Protein AF-A0A840C067-F1 (afdb_monomer)

Secondary structure (DSSP, 8-state):
---------PPPPPPPPPP-HHHHHHHHHTT--HHHHHHHTT-S-HHHHHHHHHHHHHTT-GGG--------PPPP--HHHHHHHHHHHHHHT--HHHHHHHHHHHHHHTT-HHHHT--S---

Solvent-accessible surface area (backbone atoms only — not comparable to full-atom values): 7787 Å² total; per-residue (Å²): 138,83,83,80,78,81,71,82,78,78,74,81,76,79,77,74,81,78,69,60,62,65,62,54,32,52,48,39,56,73,66,55,53,50,61,59,49,12,62,76,63,71,44,97,40,40,64,60,46,52,50,51,37,51,54,37,37,77,71,66,41,74,47,35,59,81,89,62,88,73,81,76,80,85,78,89,71,56,70,71,60,47,61,68,45,48,62,60,18,60,78,67,75,41,52,69,69,56,39,54,51,48,52,54,47,53,33,56,76,64,69,33,54,64,72,74,60,60,81,74,78,77,127

Sequence (123 aa):
MNAMMDTPRRQPKPRRRMIDHNTVLDLWAQGLPGHEIARLVGANRTNTVLMAVRKARLKGDPRAASRLPRKKWTVNIDENLGELLVPHAKARKLSMEALCYRLLADVVEGNLVNAVLDDGVST

Structure (mmCIF, N/CA/C/O backbone):
data_AF-A0A840C067-F1
#
_entry.id   AF-A0A840C067-F1
#
loop_
_atom_site.group_PDB
_atom_site.id
_atom_site.type_symbol
_atom_site.label_atom_id
_atom_site.label_alt_id
_atom_site.label_comp_id
_atom_site.label_asym_id
_atom_site.label_entity_id
_atom_site.label_seq_id
_atom_site.pdbx_PDB_ins_code
_atom_site.Cartn_x
_atom_site.Cartn_y
_atom_site.Cartn_z
_atom_site.occupancy
_atom_site.B_iso_or_equiv
_atom_site.auth_seq_id
_atom_site.auth_comp_id
_atom_site.auth_asym_id
_atom_site.auth_atom_id
_atom_site.pdbx_PDB_model_num
ATOM 1 N N . MET A 1 1 ? 53.597 33.427 -35.368 1.00 43.19 1 MET A N 1
ATOM 2 C CA . MET A 1 1 ? 53.629 32.056 -34.812 1.00 43.19 1 MET A CA 1
ATOM 3 C C . MET A 1 1 ? 52.305 31.821 -34.091 1.00 43.19 1 MET A C 1
ATOM 5 O O . MET A 1 1 ? 52.163 32.264 -32.963 1.00 43.19 1 MET A O 1
ATOM 9 N N . ASN A 1 2 ? 51.304 31.246 -34.770 1.00 46.06 2 ASN A N 1
ATOM 10 C CA . ASN A 1 2 ? 49.982 30.990 -34.180 1.00 46.06 2 ASN A CA 1
ATOM 11 C C . ASN A 1 2 ? 49.954 29.584 -33.577 1.00 46.06 2 ASN A C 1
ATOM 13 O O . ASN A 1 2 ? 50.090 28.597 -34.298 1.00 46.06 2 ASN A O 1
ATOM 17 N N . ALA A 1 3 ? 49.792 29.512 -32.257 1.00 56.12 3 ALA A N 1
ATOM 18 C CA . ALA A 1 3 ? 49.598 28.271 -31.526 1.00 56.12 3 ALA A CA 1
ATOM 19 C C . ALA A 1 3 ? 48.205 27.710 -31.842 1.00 56.12 3 ALA A C 1
ATOM 21 O O . ALA A 1 3 ? 47.179 28.239 -31.414 1.00 56.12 3 ALA A O 1
ATOM 22 N N . MET A 1 4 ? 48.187 26.643 -32.633 1.00 59.00 4 MET A N 1
ATOM 23 C CA . MET A 1 4 ? 47.012 25.838 -32.927 1.00 59.00 4 MET A CA 1
ATOM 24 C C . MET A 1 4 ? 46.641 25.066 -31.652 1.00 59.00 4 MET A C 1
ATOM 26 O O . MET A 1 4 ? 47.271 24.070 -31.309 1.00 59.00 4 MET A O 1
ATOM 30 N N . MET A 1 5 ? 45.669 25.596 -30.906 1.00 62.12 5 MET A N 1
ATOM 31 C CA . MET A 1 5 ? 45.055 24.955 -29.740 1.00 62.12 5 MET A CA 1
ATOM 32 C C . MET A 1 5 ? 44.336 23.676 -30.185 1.00 62.12 5 MET A C 1
ATOM 34 O O . MET A 1 5 ? 43.207 23.712 -30.679 1.00 62.12 5 MET A O 1
ATOM 38 N N . ASP A 1 6 ? 45.013 22.544 -30.022 1.00 61.53 6 ASP A N 1
ATOM 39 C CA . ASP A 1 6 ? 44.450 21.216 -30.233 1.00 61.53 6 ASP A CA 1
ATOM 40 C C . ASP A 1 6 ? 43.397 20.955 -29.144 1.00 61.53 6 ASP A C 1
ATOM 42 O O . ASP A 1 6 ? 43.687 20.885 -27.948 1.00 61.53 6 ASP A O 1
ATOM 46 N N . THR A 1 7 ? 42.127 20.924 -29.542 1.00 66.00 7 THR A N 1
ATOM 47 C CA . THR A 1 7 ? 41.008 20.786 -28.603 1.00 66.00 7 THR A CA 1
ATOM 48 C C . THR A 1 7 ? 40.868 19.309 -28.220 1.00 66.00 7 THR A C 1
ATOM 50 O O . THR A 1 7 ? 40.787 18.464 -29.116 1.00 66.00 7 THR A O 1
ATOM 53 N N . PRO A 1 8 ? 40.788 18.941 -26.926 1.00 63.59 8 PRO A N 1
ATOM 54 C CA . PRO A 1 8 ? 40.728 17.540 -26.530 1.00 63.59 8 PRO A CA 1
ATOM 55 C C . PRO A 1 8 ? 39.468 16.872 -27.092 1.00 63.59 8 PRO A C 1
ATOM 57 O O . PRO A 1 8 ? 38.334 17.264 -26.794 1.00 63.59 8 PRO A O 1
ATOM 60 N N . ARG A 1 9 ? 39.675 15.833 -27.913 1.00 64.44 9 ARG A N 1
ATOM 61 C CA . ARG A 1 9 ? 38.610 14.980 -28.454 1.00 64.44 9 ARG A CA 1
ATOM 62 C C . ARG A 1 9 ? 37.785 14.430 -27.290 1.00 64.44 9 ARG A C 1
ATOM 64 O O . ARG A 1 9 ? 38.283 13.652 -26.478 1.00 64.44 9 ARG A O 1
ATOM 71 N N . ARG A 1 10 ? 36.513 14.834 -27.205 1.00 63.16 10 ARG A N 1
ATOM 72 C CA . ARG A 1 10 ? 35.558 14.306 -26.220 1.00 63.16 10 ARG A CA 1
ATOM 73 C C . ARG A 1 10 ? 35.525 12.782 -26.332 1.00 63.16 10 ARG A C 1
ATOM 75 O O . ARG A 1 10 ? 35.142 12.255 -27.375 1.00 63.16 10 ARG A O 1
ATOM 82 N N . GLN A 1 11 ? 35.910 12.084 -25.264 1.00 66.06 11 GLN A N 1
ATOM 83 C CA . GLN A 1 11 ? 35.796 10.630 -25.217 1.00 66.06 11 GLN A CA 1
ATOM 84 C C . GLN A 1 11 ? 34.325 10.212 -25.405 1.00 66.06 11 GLN A C 1
ATOM 86 O O . GLN A 1 11 ? 33.425 10.862 -24.854 1.00 66.06 11 GLN A O 1
ATOM 91 N N . PRO A 1 12 ? 34.048 9.148 -26.178 1.00 60.25 12 PRO A N 1
ATOM 92 C CA . PRO A 1 12 ? 32.694 8.649 -26.345 1.00 60.25 12 PRO A CA 1
ATOM 93 C C . PRO A 1 12 ? 32.152 8.184 -24.990 1.00 60.25 12 PRO A C 1
ATOM 95 O O . PRO A 1 12 ? 32.762 7.366 -24.304 1.00 60.25 12 PRO A O 1
ATOM 98 N N . LYS A 1 13 ? 30.989 8.718 -24.596 1.00 61.66 13 LYS A N 1
ATOM 99 C CA . LYS A 1 13 ? 30.294 8.297 -23.372 1.00 61.66 13 LYS A CA 1
ATOM 100 C C . LYS A 1 13 ? 30.072 6.776 -23.419 1.00 61.66 13 LYS A C 1
ATOM 102 O O . LYS A 1 13 ? 29.636 6.281 -24.464 1.00 61.66 13 LYS A O 1
ATOM 107 N N . PRO A 1 14 ? 30.314 6.036 -22.321 1.00 58.47 14 PRO A N 1
ATOM 108 C CA . PRO A 1 14 ? 30.094 4.596 -22.296 1.00 58.47 14 PRO A CA 1
ATOM 109 C C . PRO A 1 14 ? 28.644 4.293 -22.683 1.00 58.47 14 PRO A C 1
ATOM 111 O O . PRO A 1 14 ? 27.703 4.888 -22.145 1.00 58.47 14 PRO A O 1
ATOM 114 N N . ARG A 1 15 ? 28.466 3.389 -23.656 1.00 61.28 15 ARG A N 1
ATOM 115 C CA . ARG A 1 15 ? 27.144 2.924 -24.086 1.00 61.28 15 ARG A CA 1
ATOM 116 C C . ARG A 1 15 ? 26.425 2.382 -22.852 1.00 61.28 15 ARG A C 1
ATOM 118 O O . ARG A 1 15 ? 26.918 1.459 -22.208 1.00 61.28 15 ARG A O 1
ATOM 125 N N . ARG A 1 16 ? 25.288 2.987 -22.492 1.00 63.47 16 ARG A N 1
ATOM 126 C CA . ARG A 1 16 ? 24.439 2.504 -21.394 1.00 63.47 16 ARG A CA 1
ATOM 127 C C . ARG A 1 16 ? 24.177 1.017 -21.6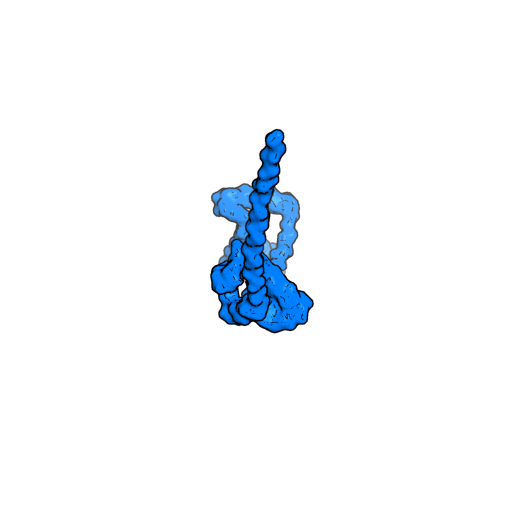35 1.00 63.47 16 ARG A C 1
ATOM 129 O O . ARG A 1 16 ? 23.645 0.681 -22.690 1.00 63.47 16 ARG A O 1
ATOM 136 N N . ARG A 1 17 ? 24.557 0.143 -20.692 1.00 68.38 17 ARG A N 1
ATOM 137 C CA . ARG A 1 17 ? 24.158 -1.270 -20.749 1.00 68.38 17 ARG A CA 1
ATOM 138 C C . ARG A 1 17 ? 22.637 -1.299 -20.822 1.00 68.38 17 ARG A C 1
ATOM 140 O O . ARG A 1 17 ? 21.960 -0.765 -19.942 1.00 68.38 17 ARG A O 1
ATOM 147 N N . MET A 1 18 ? 22.121 -1.819 -21.926 1.00 76.38 18 MET A N 1
ATOM 148 C CA . MET A 1 18 ? 20.689 -1.937 -22.129 1.00 76.38 18 MET A CA 1
ATOM 149 C C . MET A 1 18 ? 20.197 -3.052 -21.212 1.00 76.38 18 MET A C 1
ATOM 151 O O . MET A 1 18 ? 20.720 -4.161 -21.262 1.00 76.38 18 MET A O 1
ATOM 155 N N . ILE A 1 19 ? 19.254 -2.734 -20.329 1.00 83.69 19 ILE A N 1
ATOM 156 C CA . ILE A 1 19 ? 18.648 -3.727 -19.442 1.00 83.69 19 ILE A CA 1
ATOM 157 C C . ILE A 1 19 ? 17.794 -4.649 -20.303 1.00 83.69 19 ILE A C 1
ATOM 159 O O . ILE A 1 19 ? 16.935 -4.170 -21.046 1.00 83.69 19 ILE A O 1
ATOM 163 N N . ASP A 1 20 ? 18.009 -5.956 -20.181 1.00 90.75 20 ASP A N 1
ATOM 164 C CA . ASP A 1 20 ? 17.122 -6.929 -20.801 1.00 90.75 20 ASP A CA 1
ATOM 165 C C . ASP A 1 20 ? 15.804 -7.010 -20.020 1.00 90.75 20 ASP A C 1
ATOM 167 O O . ASP A 1 20 ? 15.745 -7.456 -18.872 1.00 90.75 20 ASP A O 1
ATOM 171 N N . HIS A 1 21 ? 14.729 -6.548 -20.655 1.00 91.31 21 HIS A N 1
ATOM 172 C CA . HIS A 1 21 ? 13.399 -6.570 -20.065 1.00 91.31 21 HIS A CA 1
ATOM 173 C C . HIS A 1 21 ? 12.846 -7.991 -19.913 1.00 91.31 21 HIS A C 1
ATOM 175 O O . HIS A 1 21 ? 12.060 -8.200 -18.994 1.00 91.31 21 HIS A O 1
ATOM 181 N N . ASN A 1 22 ? 13.242 -8.958 -20.750 1.00 94.38 22 ASN A N 1
ATOM 182 C CA . ASN A 1 22 ? 12.767 -10.336 -20.600 1.00 94.38 22 ASN A CA 1
ATOM 183 C C . ASN A 1 22 ? 13.322 -10.959 -19.320 1.00 94.38 22 ASN A C 1
ATOM 185 O O . ASN A 1 22 ? 12.539 -11.400 -18.484 1.00 94.38 22 ASN A O 1
ATOM 189 N N . THR A 1 23 ? 14.633 -10.841 -19.094 1.00 95.31 23 THR A N 1
ATOM 190 C CA . THR A 1 23 ? 15.264 -11.271 -17.837 1.00 95.31 23 THR A CA 1
ATOM 191 C C . THR A 1 23 ? 14.607 -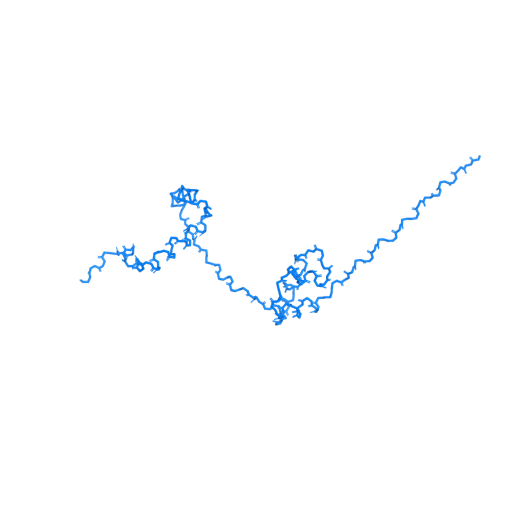10.624 -16.611 1.00 95.31 23 THR A C 1
ATOM 193 O O . THR A 1 23 ? 14.352 -11.291 -15.610 1.00 95.31 23 THR A O 1
ATOM 196 N N . VAL A 1 24 ? 14.270 -9.328 -16.678 1.00 95.75 24 VAL A N 1
ATOM 197 C CA . VAL A 1 24 ? 13.543 -8.645 -15.592 1.00 95.75 24 VAL A CA 1
ATOM 198 C C . VAL A 1 24 ? 12.189 -9.298 -15.307 1.00 95.75 24 VAL A C 1
ATOM 200 O O . VAL A 1 24 ? 11.821 -9.437 -14.140 1.00 95.75 24 VAL A O 1
ATOM 203 N N . LEU A 1 25 ? 11.438 -9.674 -16.342 1.00 96.75 25 LEU A N 1
ATOM 204 C CA . LEU A 1 25 ? 10.115 -10.280 -16.193 1.00 96.75 25 LEU A CA 1
ATOM 205 C C . LEU A 1 25 ? 10.190 -11.726 -15.713 1.00 96.75 25 LEU A C 1
ATOM 207 O O . LEU A 1 25 ? 9.356 -12.117 -14.905 1.00 96.75 25 LEU A O 1
ATOM 211 N N . ASP A 1 26 ? 11.195 -12.489 -16.133 1.00 97.12 26 ASP A N 1
ATOM 212 C CA . ASP A 1 26 ? 11.377 -13.874 -15.692 1.00 97.12 26 ASP A CA 1
ATOM 213 C C . ASP A 1 26 ? 11.771 -13.930 -14.214 1.00 97.12 26 ASP A C 1
ATOM 215 O O . ASP A 1 26 ? 11.125 -14.618 -13.421 1.00 97.12 26 ASP A O 1
ATOM 219 N N . LEU A 1 27 ? 12.744 -13.109 -13.801 1.00 95.06 27 LEU A N 1
ATOM 220 C CA . LEU A 1 27 ? 13.075 -12.933 -12.384 1.00 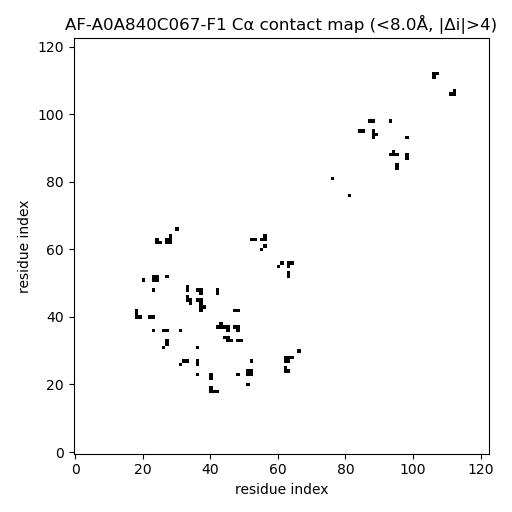95.06 27 LEU A CA 1
ATOM 221 C C . LEU A 1 27 ? 11.881 -12.367 -11.608 1.00 95.06 27 LEU A C 1
ATOM 223 O O . LEU A 1 27 ? 11.696 -12.661 -10.423 1.00 95.06 27 LEU A O 1
ATOM 227 N N . TRP A 1 28 ? 11.034 -11.568 -12.273 1.00 95.06 28 TRP A N 1
ATOM 228 C CA . TRP A 1 28 ? 9.812 -11.107 -11.648 1.00 95.06 28 TRP A CA 1
ATOM 229 C C . TRP A 1 28 ? 8.787 -12.242 -11.465 1.00 95.06 28 TRP A C 1
ATOM 231 O O . TRP A 1 28 ? 8.170 -12.342 -10.409 1.00 95.06 28 TRP A O 1
ATOM 241 N N . ALA A 1 29 ? 8.587 -13.118 -12.437 1.00 93.88 29 ALA A N 1
ATOM 242 C CA . ALA A 1 29 ? 7.678 -14.251 -12.294 1.00 93.88 29 ALA A CA 1
ATOM 243 C C . ALA A 1 29 ? 8.138 -15.214 -11.185 1.00 93.88 29 ALA A C 1
ATOM 245 O O . ALA A 1 29 ? 7.310 -15.751 -10.456 1.00 93.88 29 ALA A O 1
ATOM 246 N N . GLN A 1 30 ? 9.453 -15.339 -10.983 1.00 92.94 30 GLN A N 1
ATOM 247 C CA . GLN A 1 30 ? 10.069 -16.147 -9.920 1.00 92.94 30 GLN A CA 1
ATOM 248 C C . GLN A 1 30 ? 9.904 -15.573 -8.502 1.00 92.94 30 GLN A C 1
ATOM 250 O O . GLN A 1 30 ? 10.325 -16.193 -7.532 1.00 92.94 30 GLN A O 1
ATOM 255 N N . GLY A 1 31 ? 9.308 -14.387 -8.346 1.00 90.94 31 GLY A N 1
ATOM 256 C CA . GLY A 1 31 ? 9.029 -13.818 -7.027 1.00 90.94 31 GLY A CA 1
ATOM 257 C C . GLY A 1 31 ? 10.143 -12.948 -6.437 1.00 90.94 31 GLY A C 1
ATOM 258 O O . GLY A 1 31 ? 9.941 -12.384 -5.362 1.00 90.94 31 GLY A O 1
ATOM 259 N N . LEU A 1 32 ? 11.259 -12.723 -7.143 1.00 92.06 32 LEU A N 1
ATOM 260 C CA . LEU A 1 32 ? 12.354 -11.901 -6.611 1.00 92.06 32 LEU A CA 1
ATOM 261 C C . LEU A 1 32 ? 11.914 -10.442 -6.385 1.00 92.06 32 LEU A C 1
ATOM 263 O O . LEU A 1 32 ? 11.150 -9.885 -7.187 1.00 92.06 32 LEU A O 1
ATOM 267 N N . PRO A 1 33 ? 12.370 -9.778 -5.312 1.00 89.44 33 PRO A N 1
ATOM 268 C CA . PRO A 1 33 ? 12.047 -8.382 -5.060 1.00 89.44 33 PRO A CA 1
ATOM 269 C C . PRO A 1 33 ? 12.785 -7.456 -6.040 1.00 89.44 33 PRO A C 1
ATOM 271 O O . PRO A 1 33 ? 13.904 -7.718 -6.473 1.00 89.44 33 PRO A O 1
ATOM 274 N N . GLY A 1 34 ? 12.179 -6.313 -6.380 1.00 90.06 34 GLY A N 1
ATOM 275 C CA . GLY A 1 34 ? 12.701 -5.433 -7.435 1.00 90.06 34 GLY A CA 1
ATOM 276 C C . GLY A 1 34 ? 14.120 -4.891 -7.200 1.00 90.06 34 GLY A C 1
ATOM 277 O O . GLY A 1 34 ? 14.825 -4.619 -8.168 1.00 90.06 34 GLY A O 1
ATOM 278 N N . HIS A 1 35 ? 14.550 -4.733 -5.943 1.00 91.44 35 HIS A N 1
ATOM 279 C CA . HIS A 1 35 ? 15.915 -4.296 -5.622 1.00 91.44 35 HIS A CA 1
ATOM 280 C C . HIS A 1 35 ? 16.951 -5.387 -5.933 1.00 91.44 35 HIS A C 1
ATOM 282 O O . HIS A 1 35 ? 18.044 -5.090 -6.408 1.00 91.44 35 HIS A O 1
ATOM 288 N N . GLU A 1 36 ? 16.590 -6.652 -5.727 1.00 91.56 36 GLU A N 1
ATOM 289 C CA . GLU A 1 36 ? 17.444 -7.789 -6.043 1.00 91.56 36 GLU A CA 1
ATOM 290 C C . GLU A 1 36 ? 17.516 -8.021 -7.551 1.00 91.56 36 GLU A C 1
ATOM 292 O O . GLU A 1 36 ? 18.608 -8.183 -8.091 1.00 91.56 36 GLU A O 1
ATOM 297 N N . ILE A 1 37 ? 16.383 -7.904 -8.252 1.00 94.81 37 ILE A N 1
ATOM 298 C CA . ILE A 1 37 ? 16.361 -7.912 -9.720 1.00 94.81 37 ILE A CA 1
ATOM 299 C C . ILE A 1 37 ? 17.260 -6.795 -10.260 1.00 94.81 37 ILE A C 1
ATOM 301 O O . ILE A 1 37 ? 18.059 -7.040 -11.155 1.00 94.81 37 ILE A O 1
ATOM 305 N N . ALA A 1 38 ? 17.185 -5.583 -9.693 1.00 93.19 38 ALA A N 1
ATOM 306 C CA . ALA A 1 38 ? 18.022 -4.462 -10.115 1.00 93.19 38 ALA A CA 1
ATOM 307 C C . ALA A 1 38 ? 19.519 -4.763 -9.953 1.00 93.19 38 ALA A C 1
ATOM 309 O O . ALA A 1 38 ? 20.293 -4.483 -10.867 1.00 93.19 38 ALA A O 1
ATOM 310 N N . ARG A 1 39 ? 19.912 -5.393 -8.838 1.00 92.69 39 ARG A N 1
ATOM 311 C CA . ARG A 1 39 ? 21.283 -5.869 -8.614 1.00 92.69 39 ARG A CA 1
ATOM 312 C C . ARG A 1 39 ? 21.704 -6.895 -9.671 1.00 92.69 39 ARG A C 1
ATOM 314 O O . ARG A 1 39 ? 22.780 -6.755 -10.241 1.00 92.69 39 ARG A O 1
ATOM 321 N N . LEU A 1 40 ? 20.856 -7.885 -9.955 1.00 92.19 40 LEU A N 1
ATOM 322 C CA . LEU A 1 40 ? 21.152 -8.975 -10.895 1.00 92.19 40 LEU A CA 1
ATOM 323 C C . LEU A 1 40 ? 21.267 -8.498 -12.349 1.00 92.19 40 LEU A C 1
ATOM 325 O O . LEU A 1 40 ? 22.160 -8.935 -13.067 1.00 92.19 40 LEU A O 1
ATOM 329 N N . VAL A 1 41 ? 20.411 -7.567 -12.780 1.00 91.31 41 VAL A N 1
ATOM 330 C CA . VAL A 1 41 ? 20.411 -7.055 -14.166 1.00 91.31 41 VAL A CA 1
ATOM 331 C C . VAL A 1 41 ? 21.310 -5.827 -14.363 1.00 91.31 41 VAL A C 1
ATOM 333 O O . VAL A 1 41 ? 21.326 -5.232 -15.441 1.00 91.31 41 VAL A O 1
ATOM 336 N N . GLY A 1 42 ? 22.042 -5.407 -13.325 1.00 90.12 42 GLY A N 1
ATOM 337 C CA . GLY A 1 42 ? 22.924 -4.238 -13.372 1.00 90.12 42 GLY A CA 1
ATOM 338 C C . GLY A 1 42 ? 22.184 -2.903 -13.528 1.00 90.12 42 GLY A C 1
ATOM 339 O O . GLY A 1 42 ? 22.715 -1.962 -14.120 1.00 90.12 42 GLY A O 1
ATOM 340 N N . ALA A 1 43 ? 20.949 -2.804 -13.033 1.00 89.00 43 ALA A N 1
ATOM 341 C CA . ALA A 1 43 ? 20.190 -1.562 -13.031 1.00 89.00 43 ALA A CA 1
ATOM 342 C C . ALA A 1 43 ? 20.577 -0.684 -11.833 1.00 89.00 43 ALA A C 1
ATOM 344 O O . ALA A 1 43 ? 20.452 -1.080 -10.680 1.00 89.00 43 ALA A O 1
ATOM 345 N N . ASN A 1 44 ? 20.925 0.577 -12.100 1.00 85.50 44 ASN A N 1
ATOM 346 C CA . ASN A 1 44 ? 21.314 1.535 -11.054 1.00 85.50 44 ASN A CA 1
ATOM 347 C C . ASN A 1 44 ? 20.179 1.905 -10.080 1.00 85.50 44 ASN A C 1
ATOM 349 O O . ASN A 1 44 ? 20.427 2.532 -9.054 1.00 85.50 44 ASN A O 1
ATOM 353 N N . ARG A 1 45 ? 18.918 1.625 -10.432 1.00 89.12 45 ARG A N 1
ATOM 354 C CA . ARG A 1 45 ? 17.741 1.996 -9.637 1.00 89.12 45 ARG A CA 1
ATOM 355 C C . ARG A 1 45 ? 16.677 0.911 -9.723 1.00 89.12 45 ARG A C 1
ATOM 357 O O . ARG A 1 45 ? 16.271 0.531 -10.820 1.00 89.12 45 ARG A O 1
ATOM 364 N N . THR A 1 46 ? 16.116 0.546 -8.574 1.00 90.75 46 THR A N 1
ATOM 365 C CA . THR A 1 46 ? 14.938 -0.330 -8.463 1.00 90.75 46 THR A CA 1
ATOM 366 C C . THR A 1 46 ? 13.759 0.167 -9.300 1.00 90.75 46 THR A C 1
ATOM 368 O O . THR A 1 46 ? 13.032 -0.626 -9.893 1.00 90.75 46 THR A O 1
ATOM 371 N N . ASN A 1 47 ? 13.584 1.488 -9.423 1.00 91.81 47 ASN A N 1
ATOM 372 C CA . ASN A 1 47 ? 12.482 2.057 -10.199 1.00 91.81 47 ASN A CA 1
ATOM 373 C C . ASN A 1 47 ? 12.529 1.667 -11.689 1.00 91.81 47 ASN A C 1
ATOM 375 O O . ASN A 1 47 ? 11.488 1.552 -12.327 1.00 91.81 47 ASN A O 1
ATOM 379 N N . THR A 1 48 ? 13.715 1.408 -12.248 1.00 90.44 48 THR A N 1
ATOM 380 C CA . THR A 1 48 ? 13.847 0.969 -13.644 1.00 90.44 48 THR A CA 1
ATOM 381 C C . THR A 1 48 ? 13.213 -0.407 -13.858 1.00 90.44 48 THR A C 1
ATOM 383 O O . THR A 1 48 ? 12.474 -0.600 -14.822 1.00 90.44 48 THR A O 1
ATOM 386 N N . VAL A 1 49 ? 13.418 -1.326 -12.910 1.00 93.06 49 VAL A N 1
ATOM 387 C CA . VAL A 1 49 ? 12.773 -2.648 -12.881 1.00 93.06 49 VAL A CA 1
ATOM 388 C C . VAL A 1 49 ? 11.255 -2.500 -12.757 1.00 93.06 49 VAL A C 1
ATOM 390 O O . VAL A 1 49 ? 10.508 -3.068 -13.550 1.00 93.06 49 VAL A O 1
ATOM 393 N N . LEU A 1 50 ? 10.782 -1.673 -11.818 1.00 93.06 50 LEU A N 1
ATOM 394 C CA . LEU A 1 50 ? 9.345 -1.460 -11.603 1.00 93.06 50 LEU A CA 1
ATOM 395 C C . LEU A 1 50 ? 8.651 -0.847 -12.828 1.00 93.06 50 LEU A C 1
ATOM 397 O O . LEU A 1 50 ? 7.513 -1.203 -13.133 1.00 93.06 50 LEU A O 1
ATOM 401 N N . MET A 1 51 ? 9.327 0.043 -13.557 1.00 93.25 51 MET A N 1
ATOM 402 C CA . MET A 1 51 ? 8.811 0.607 -14.806 1.00 93.25 51 MET A CA 1
ATOM 403 C C . MET A 1 51 ? 8.743 -0.425 -15.933 1.00 93.25 51 MET A C 1
ATOM 405 O O . MET A 1 51 ? 7.764 -0.419 -16.681 1.00 93.25 51 MET A O 1
ATOM 409 N N . ALA A 1 52 ? 9.729 -1.320 -16.048 1.00 93.25 52 ALA A N 1
ATOM 410 C CA . ALA A 1 52 ? 9.693 -2.416 -17.017 1.00 93.25 52 ALA A CA 1
ATOM 411 C C . ALA A 1 52 ? 8.506 -3.356 -16.744 1.00 93.25 52 ALA A C 1
ATOM 413 O O . ALA A 1 52 ? 7.691 -3.595 -17.636 1.00 93.25 52 ALA A O 1
ATOM 414 N N . VAL A 1 53 ? 8.330 -3.773 -15.487 1.00 94.69 53 VAL A N 1
ATOM 415 C CA . VAL A 1 53 ? 7.195 -4.604 -15.050 1.00 94.69 53 VAL A CA 1
ATOM 416 C C . VAL A 1 53 ? 5.861 -3.885 -15.271 1.00 94.69 53 VAL A C 1
ATOM 418 O O . VAL A 1 53 ? 4.922 -4.477 -15.795 1.00 94.69 53 VAL A O 1
ATOM 421 N N . ARG A 1 54 ? 5.756 -2.589 -14.937 1.00 93.81 54 ARG A N 1
ATOM 422 C CA . ARG A 1 54 ? 4.536 -1.798 -15.177 1.00 93.81 54 ARG A CA 1
ATOM 423 C C . ARG A 1 54 ? 4.176 -1.754 -16.662 1.00 93.81 54 ARG A C 1
ATOM 425 O O . ARG A 1 54 ? 3.013 -1.946 -17.001 1.00 93.81 54 ARG A O 1
ATOM 432 N N . LYS A 1 55 ? 5.151 -1.506 -17.543 1.00 93.88 55 LYS A N 1
ATOM 433 C CA . LYS A 1 55 ? 4.928 -1.487 -18.998 1.00 93.88 55 LYS A CA 1
ATOM 434 C C . LYS A 1 55 ? 4.491 -2.853 -19.522 1.00 93.88 55 LYS A C 1
ATOM 436 O O . LYS A 1 55 ? 3.574 -2.906 -20.330 1.00 93.88 55 LYS A O 1
ATOM 441 N N . ALA A 1 56 ? 5.117 -3.933 -19.061 1.00 94.31 56 ALA A N 1
ATOM 442 C CA . ALA A 1 56 ? 4.739 -5.292 -19.444 1.00 94.31 56 ALA A CA 1
ATOM 443 C C . ALA A 1 56 ? 3.323 -5.649 -18.966 1.00 94.31 56 ALA A C 1
ATOM 445 O O . ALA A 1 56 ? 2.531 -6.187 -19.733 1.00 94.31 56 ALA A O 1
ATOM 446 N N . ARG A 1 57 ? 2.955 -5.236 -17.748 1.00 93.88 57 ARG A N 1
ATOM 447 C CA . ARG A 1 57 ? 1.596 -5.402 -17.217 1.00 93.88 57 ARG A CA 1
ATOM 448 C C . ARG A 1 57 ? 0.548 -4.672 -18.049 1.00 93.88 57 ARG A C 1
ATOM 450 O O . ARG A 1 57 ? -0.492 -5.245 -18.336 1.00 93.88 57 ARG A O 1
ATOM 457 N N . LEU A 1 58 ? 0.819 -3.432 -18.463 1.00 91.44 58 LEU A N 1
ATOM 458 C CA . LEU A 1 58 ? -0.085 -2.679 -19.346 1.00 91.44 58 LEU A CA 1
ATOM 459 C C . LEU A 1 58 ? -0.265 -3.346 -20.719 1.00 91.44 58 LEU A C 1
ATOM 461 O O . LEU A 1 58 ? -1.277 -3.124 -21.369 1.00 91.44 58 LEU A O 1
ATOM 465 N N . LYS A 1 59 ? 0.701 -4.167 -21.146 1.00 94.25 59 LYS A N 1
ATOM 466 C CA . LYS A 1 59 ? 0.625 -4.983 -22.364 1.00 94.25 59 LYS A CA 1
ATOM 467 C C . LYS A 1 59 ? -0.013 -6.361 -22.141 1.00 94.25 59 LYS A C 1
ATOM 469 O O . LYS A 1 59 ? -0.120 -7.118 -23.096 1.00 94.25 59 LYS A O 1
ATOM 474 N N . GLY A 1 60 ? -0.403 -6.693 -20.910 1.00 92.88 60 GLY A N 1
ATOM 475 C CA . GLY A 1 60 ? -1.006 -7.981 -20.571 1.00 92.88 60 GLY A CA 1
ATOM 476 C C . GLY A 1 60 ? -0.017 -9.138 -20.398 1.00 92.88 60 GLY A C 1
ATOM 477 O O . GLY A 1 60 ? -0.443 -10.286 -20.457 1.00 92.88 60 GLY A O 1
ATOM 478 N N . ASP A 1 61 ? 1.281 -8.883 -20.182 1.00 95.38 61 ASP A N 1
ATOM 479 C CA . ASP A 1 61 ? 2.246 -9.971 -19.960 1.00 95.38 61 ASP A CA 1
ATOM 480 C C . ASP A 1 61 ? 1.946 -10.692 -18.624 1.00 95.38 61 ASP A C 1
ATOM 482 O O . ASP A 1 61 ? 1.992 -10.048 -17.564 1.00 95.38 61 ASP A O 1
ATOM 486 N N . PRO A 1 62 ? 1.666 -12.011 -18.634 1.00 92.56 62 PRO A N 1
ATOM 487 C CA . PRO A 1 62 ? 1.310 -12.763 -17.430 1.00 92.56 62 PRO A CA 1
ATOM 488 C C . PRO A 1 62 ? 2.446 -12.807 -16.401 1.00 92.56 62 PRO A C 1
ATOM 490 O O . PRO A 1 62 ? 2.187 -12.840 -15.197 1.00 92.56 62 PRO A O 1
ATOM 493 N N . ARG A 1 63 ? 3.710 -12.710 -16.837 1.00 93.88 63 ARG A N 1
ATOM 494 C CA . ARG A 1 63 ? 4.871 -12.651 -15.937 1.00 93.88 63 ARG A CA 1
ATOM 495 C C . ARG A 1 63 ? 4.884 -11.375 -15.109 1.00 93.88 63 ARG A C 1
ATOM 497 O O . ARG A 1 63 ? 5.501 -11.347 -14.056 1.00 93.88 63 ARG A O 1
ATOM 504 N N . ALA A 1 64 ? 4.189 -10.320 -15.537 1.00 93.81 64 ALA A N 1
ATOM 505 C CA . ALA A 1 64 ? 4.129 -9.032 -14.848 1.00 93.81 64 ALA A CA 1
ATOM 506 C C . ALA A 1 64 ? 2.996 -8.937 -13.804 1.00 93.81 64 ALA A C 1
ATOM 508 O O . ALA A 1 64 ? 2.664 -7.828 -13.348 1.00 93.81 64 ALA A O 1
ATOM 509 N N . ALA A 1 65 ? 2.396 -10.072 -13.425 1.00 87.62 65 ALA A N 1
ATOM 510 C CA . ALA A 1 65 ? 1.313 -10.143 -12.451 1.00 87.62 65 ALA A CA 1
ATOM 511 C C . ALA A 1 65 ? 1.632 -9.353 -11.167 1.00 87.62 65 ALA A C 1
ATOM 513 O O . ALA A 1 65 ? 2.780 -9.278 -10.701 1.00 87.62 65 ALA A O 1
ATOM 514 N N . SER A 1 66 ? 0.607 -8.694 -10.615 1.00 82.25 66 SER A N 1
ATOM 515 C CA . SER A 1 66 ? 0.745 -7.991 -9.339 1.00 82.25 66 SER A CA 1
ATOM 516 C C . SER A 1 66 ? 0.988 -9.012 -8.236 1.00 82.25 66 SER A C 1
ATOM 518 O O . SER A 1 66 ? 0.145 -9.867 -7.997 1.00 82.25 66 SER A O 1
ATOM 520 N N . ARG A 1 67 ? 2.123 -8.899 -7.543 1.00 78.06 67 ARG A N 1
ATOM 521 C CA . ARG A 1 67 ? 2.462 -9.788 -6.419 1.00 78.06 67 ARG A CA 1
ATOM 522 C C . ARG A 1 67 ? 1.938 -9.309 -5.072 1.00 78.06 67 ARG A C 1
ATOM 524 O O . ARG A 1 67 ? 2.087 -9.996 -4.074 1.00 78.06 67 ARG A O 1
ATOM 531 N N . LEU A 1 68 ? 1.356 -8.114 -5.035 1.00 64.12 68 LEU A N 1
ATOM 532 C CA . LEU A 1 68 ? 0.737 -7.573 -3.838 1.00 64.12 68 LEU A CA 1
ATOM 533 C C . LEU A 1 68 ? -0.765 -7.450 -4.081 1.00 64.12 68 LEU A C 1
ATOM 535 O O . LEU A 1 68 ? -1.162 -6.688 -4.972 1.00 64.12 68 LEU A O 1
ATOM 539 N N . PRO A 1 69 ? -1.612 -8.092 -3.266 1.00 53.22 69 PRO A N 1
ATOM 540 C CA . PRO A 1 69 ? -2.951 -7.593 -3.060 1.00 53.22 69 PRO A CA 1
ATOM 541 C C . PRO A 1 69 ? -2.825 -6.367 -2.154 1.00 53.22 69 PRO A C 1
ATOM 543 O O . PRO A 1 69 ? -2.960 -6.449 -0.939 1.00 53.22 69 PRO A O 1
ATOM 546 N N . ARG A 1 70 ? -2.557 -5.189 -2.723 1.00 53.22 70 ARG A N 1
ATOM 547 C CA . ARG A 1 70 ? -2.892 -3.954 -2.008 1.00 53.22 70 ARG A CA 1
ATOM 548 C C . ARG A 1 70 ? -4.353 -3.669 -2.285 1.00 53.22 70 ARG A C 1
ATOM 550 O O . ARG A 1 70 ? -4.681 -2.798 -3.085 1.00 53.22 70 ARG A O 1
ATOM 557 N N . LYS A 1 71 ? -5.227 -4.418 -1.609 1.00 54.28 71 LYS A N 1
ATOM 558 C CA . LYS A 1 71 ? -6.557 -3.907 -1.296 1.00 54.28 71 LYS A CA 1
ATOM 559 C C . LYS A 1 71 ? -6.277 -2.705 -0.390 1.00 54.28 71 LYS A C 1
ATOM 561 O O . LYS A 1 71 ? -6.035 -2.856 0.799 1.00 54.28 71 LYS A O 1
ATOM 566 N N . LYS A 1 72 ? -6.113 -1.530 -0.997 1.00 56.81 72 LYS A N 1
ATOM 567 C CA . LYS A 1 72 ? -6.075 -0.263 -0.276 1.00 56.81 72 LYS A CA 1
ATOM 568 C C . LYS A 1 72 ? -7.520 0.038 0.055 1.00 56.81 72 LYS A C 1
ATOM 570 O O . LYS A 1 72 ? -8.312 0.268 -0.852 1.00 56.81 72 LYS A O 1
ATOM 575 N N . TRP A 1 73 ? -7.852 -0.046 1.329 1.00 60.69 73 TRP A N 1
ATOM 576 C CA . TRP A 1 73 ? -9.140 0.406 1.814 1.00 60.69 73 TRP A CA 1
ATOM 577 C C . TRP A 1 73 ? -8.905 1.839 2.252 1.00 60.69 73 TRP A C 1
ATOM 579 O O . TRP A 1 73 ? -8.062 2.100 3.107 1.00 60.69 73 TRP A O 1
ATOM 589 N N . THR A 1 74 ? -9.569 2.769 1.581 1.00 69.12 74 THR A N 1
ATOM 590 C CA . THR A 1 74 ? -9.584 4.161 2.010 1.00 69.12 74 THR A CA 1
ATOM 591 C C . THR A 1 74 ? -10.766 4.311 2.946 1.00 69.12 74 THR A C 1
ATOM 593 O O . THR A 1 74 ? -11.901 4.074 2.542 1.00 69.12 74 THR A O 1
ATOM 596 N N . VAL A 1 75 ? -10.490 4.677 4.193 1.00 68.88 75 VAL A N 1
ATOM 597 C CA . VAL A 1 75 ? -11.514 5.097 5.146 1.00 68.88 75 VAL A CA 1
ATOM 598 C C . VAL A 1 75 ? -11.438 6.612 5.213 1.00 68.88 75 VAL A C 1
ATOM 600 O O . VAL A 1 75 ? -10.386 7.162 5.538 1.00 68.88 75 VAL A O 1
ATOM 603 N N . ASN A 1 76 ? -12.530 7.280 4.852 1.00 80.25 76 ASN A N 1
ATOM 604 C CA . ASN A 1 76 ? -12.649 8.716 5.058 1.00 80.25 76 ASN A CA 1
ATOM 605 C C . ASN A 1 76 ? -13.030 8.950 6.516 1.00 80.25 76 ASN A C 1
ATOM 607 O O . ASN A 1 76 ? -14.038 8.429 6.988 1.00 80.25 76 ASN A O 1
ATOM 611 N N . ILE A 1 77 ? -12.194 9.710 7.210 1.00 79.12 77 ILE A N 1
ATOM 612 C CA . ILE A 1 77 ? -12.418 10.141 8.584 1.00 79.12 77 ILE A CA 1
ATOM 613 C C . ILE A 1 77 ? -12.830 11.606 8.501 1.00 79.12 77 ILE A C 1
ATOM 615 O O . ILE A 1 77 ? -12.171 12.377 7.801 1.00 79.12 77 ILE A O 1
ATOM 619 N N . ASP A 1 78 ? -13.922 11.964 9.172 1.00 87.88 78 ASP A N 1
ATOM 620 C CA . ASP A 1 78 ? -14.333 13.361 9.308 1.00 87.88 78 ASP A CA 1
ATOM 621 C C . ASP A 1 78 ? -13.199 14.205 9.911 1.00 87.88 78 ASP A C 1
ATOM 623 O O . ASP A 1 78 ? -12.439 13.719 10.753 1.00 87.88 78 ASP A O 1
ATOM 627 N N . GLU A 1 79 ? -13.077 15.463 9.489 1.00 84.50 79 GLU A N 1
ATOM 628 C CA . GLU A 1 79 ? -11.981 16.345 9.908 1.00 84.50 79 GLU A CA 1
ATOM 629 C C . GLU A 1 79 ? -11.927 16.499 11.434 1.00 84.50 79 GLU A C 1
ATOM 631 O O . GLU A 1 79 ? -10.855 16.347 12.027 1.00 84.50 79 GLU A O 1
ATOM 636 N N . ASN A 1 80 ? -13.085 16.645 12.088 1.00 87.69 80 ASN A N 1
ATOM 637 C CA . ASN A 1 80 ? -13.161 16.785 13.543 1.00 87.69 80 ASN A CA 1
ATOM 638 C C . ASN A 1 80 ? -12.700 15.507 14.257 1.00 87.69 80 ASN A C 1
ATOM 640 O O . ASN A 1 80 ? -12.003 15.555 15.270 1.00 87.69 80 ASN A O 1
ATOM 644 N N . LEU A 1 81 ? -13.052 14.336 13.716 1.00 86.00 81 LEU A N 1
ATOM 645 C CA . LEU A 1 81 ? -12.611 13.055 14.269 1.00 86.00 81 LEU A CA 1
ATOM 646 C C . LEU A 1 81 ? -11.101 12.853 14.067 1.00 86.00 81 LEU A C 1
ATOM 648 O O . LEU A 1 81 ? -10.418 12.325 14.946 1.00 86.00 81 LEU A O 1
ATOM 652 N N . GLY A 1 82 ? -10.565 13.319 12.938 1.00 86.88 82 GLY A N 1
ATOM 653 C CA . GLY A 1 82 ? -9.130 13.350 12.677 1.00 86.88 82 GLY A CA 1
ATOM 654 C C . GLY A 1 82 ? -8.372 14.136 13.746 1.00 86.88 82 GLY A C 1
ATOM 655 O O . GLY A 1 82 ? -7.404 13.619 14.310 1.00 86.88 82 GLY A O 1
ATOM 656 N N . GLU A 1 83 ? -8.833 15.345 14.073 1.00 91.69 83 GLU A N 1
ATOM 657 C CA . GLU A 1 83 ? -8.231 16.192 15.110 1.00 91.69 83 GLU A CA 1
ATOM 658 C C . GLU A 1 83 ? -8.206 15.515 16.483 1.00 91.69 83 GLU A C 1
ATOM 660 O O . GLU A 1 83 ? -7.177 15.546 17.166 1.00 91.69 83 GLU A O 1
ATOM 665 N N . LEU A 1 84 ? -9.287 14.823 16.853 1.00 92.94 84 LEU A N 1
ATOM 666 C CA . LEU A 1 84 ? -9.363 14.074 18.109 1.00 92.94 84 LEU A CA 1
ATOM 667 C C . LEU A 1 84 ? -8.362 12.912 18.162 1.00 92.94 84 LEU A C 1
ATOM 669 O O . LEU A 1 84 ? -7.836 12.604 19.229 1.00 92.94 84 LEU A O 1
ATOM 673 N N . LEU A 1 85 ? -8.046 12.283 17.027 1.00 91.94 85 LEU A N 1
ATOM 674 C CA . LEU A 1 85 ? -7.125 11.144 16.961 1.00 91.94 85 LEU A CA 1
ATOM 675 C C . LEU A 1 85 ? -5.641 11.550 16.913 1.00 91.94 85 LEU A C 1
ATOM 677 O O . LEU A 1 85 ?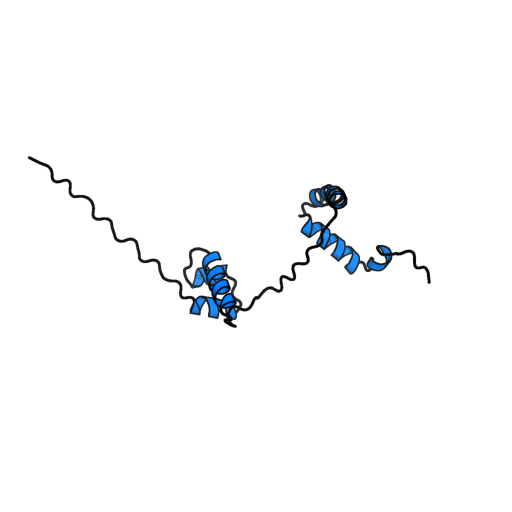 -4.770 10.760 17.300 1.00 91.94 85 LEU A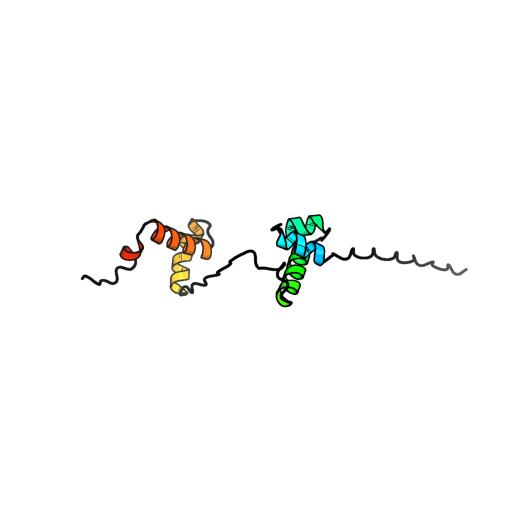 O 1
ATOM 681 N N . VAL A 1 86 ? -5.319 12.776 16.480 1.00 93.75 86 VAL A N 1
ATOM 682 C CA . VAL A 1 86 ? -3.928 13.254 16.326 1.00 93.75 86 VAL A CA 1
ATOM 683 C C . VAL A 1 86 ? -3.097 13.128 17.613 1.00 93.75 86 VAL A C 1
ATOM 685 O O . VAL A 1 86 ? -1.971 12.618 17.532 1.00 93.75 86 VAL A O 1
ATOM 688 N N . PRO A 1 87 ? -3.584 13.531 18.804 1.00 96.44 87 PRO A N 1
ATOM 689 C CA . PRO A 1 87 ? -2.834 13.373 20.048 1.00 96.44 87 PRO A CA 1
ATOM 690 C C . PRO A 1 87 ? -2.507 11.906 20.357 1.00 96.44 87 PRO A C 1
ATOM 692 O O . PRO A 1 87 ? -1.384 11.591 20.759 1.00 96.44 87 PRO A O 1
ATOM 695 N N . HIS A 1 88 ? -3.448 10.991 20.105 1.00 95.44 88 HIS A N 1
ATOM 696 C CA . HIS A 1 88 ? -3.266 9.561 20.361 1.00 95.44 88 HIS A CA 1
ATOM 697 C C . HIS A 1 88 ? -2.225 8.934 19.431 1.00 95.44 88 HIS A C 1
ATOM 699 O O . HIS A 1 88 ? -1.436 8.097 19.889 1.00 95.44 88 HIS A O 1
ATOM 705 N N . ALA A 1 89 ? -2.191 9.365 18.166 1.00 94.81 89 ALA A N 1
ATOM 706 C CA . ALA A 1 89 ? -1.196 8.935 17.186 1.00 94.81 89 ALA A CA 1
ATOM 707 C C . ALA A 1 89 ? 0.204 9.420 17.583 1.00 94.81 89 ALA A C 1
ATOM 709 O O . ALA A 1 89 ? 1.147 8.625 17.642 1.00 94.81 89 ALA A O 1
ATOM 710 N N . LYS A 1 90 ? 0.326 10.708 17.942 1.00 95.56 90 LYS A N 1
ATOM 711 C CA . LYS A 1 90 ? 1.589 11.320 18.385 1.00 95.56 90 LYS A CA 1
ATOM 712 C C . LYS A 1 90 ? 2.149 10.637 19.630 1.00 95.56 90 LYS A C 1
ATOM 714 O O . LYS A 1 90 ? 3.320 10.262 19.630 1.00 95.56 90 LYS A O 1
ATOM 719 N N . ALA A 1 91 ? 1.319 10.414 20.649 1.00 95.94 91 ALA A N 1
ATOM 720 C CA . ALA A 1 91 ? 1.733 9.751 21.887 1.00 95.94 91 ALA A CA 1
ATOM 721 C C . ALA A 1 91 ? 2.302 8.340 21.645 1.00 95.94 91 ALA A C 1
ATOM 723 O O . ALA A 1 91 ? 3.213 7.906 22.345 1.00 95.94 91 ALA A O 1
ATOM 724 N N . ARG A 1 92 ? 1.797 7.638 20.623 1.00 94.06 92 ARG A N 1
ATOM 725 C CA . ARG A 1 92 ? 2.201 6.269 20.263 1.00 94.06 92 ARG A CA 1
ATOM 726 C C . ARG A 1 92 ? 3.257 6.207 19.158 1.00 94.06 92 ARG A C 1
ATOM 728 O O . ARG A 1 92 ? 3.683 5.114 18.802 1.00 94.06 92 ARG A O 1
ATOM 735 N N . LYS A 1 93 ? 3.691 7.356 18.623 1.00 95.81 93 LYS A N 1
ATOM 736 C CA . LYS A 1 93 ? 4.615 7.456 17.477 1.00 95.81 93 LYS A CA 1
ATOM 737 C C . LYS A 1 93 ? 4.131 6.664 16.251 1.00 95.81 93 LYS A C 1
ATOM 739 O O . LYS A 1 93 ? 4.932 6.066 15.536 1.00 95.81 93 LYS A O 1
ATOM 744 N N . LEU A 1 94 ? 2.820 6.663 16.012 1.00 91.69 94 LEU A N 1
ATOM 745 C CA . LEU A 1 94 ? 2.189 5.994 14.872 1.00 91.69 94 LEU A CA 1
ATOM 746 C C . LEU A 1 94 ? 1.735 7.017 13.826 1.00 91.69 94 LEU A C 1
ATOM 748 O O . LEU A 1 94 ? 1.410 8.158 14.157 1.00 91.69 94 LEU A O 1
ATOM 752 N N . SER A 1 95 ? 1.679 6.599 12.558 1.00 90.56 95 SER A N 1
ATOM 753 C CA . SER A 1 95 ? 0.926 7.347 11.547 1.00 90.56 95 SER A CA 1
ATOM 754 C C . SER A 1 95 ? -0.575 7.244 11.833 1.00 90.56 95 SER A C 1
ATOM 756 O O . SER A 1 95 ? -1.019 6.310 12.503 1.00 90.56 95 SER A O 1
ATOM 758 N N . MET A 1 96 ? -1.370 8.173 11.295 1.00 89.81 96 MET A N 1
ATOM 759 C CA . MET A 1 96 ? -2.829 8.125 11.450 1.00 89.81 96 MET A CA 1
ATOM 760 C C . MET A 1 96 ? -3.417 6.823 10.887 1.00 89.81 96 MET A C 1
ATOM 762 O O . MET A 1 96 ? -4.239 6.181 11.532 1.00 89.81 96 MET A O 1
ATOM 766 N N . GLU A 1 97 ? -2.923 6.385 9.725 1.00 87.00 97 GLU A N 1
ATOM 767 C CA . GLU A 1 97 ? -3.290 5.105 9.110 1.00 87.00 97 GLU A CA 1
ATOM 768 C C . GLU A 1 97 ? -2.978 3.921 10.037 1.00 87.00 97 GLU A C 1
ATOM 770 O O . GLU A 1 97 ? -3.837 3.071 10.266 1.00 87.00 97 GLU A O 1
ATOM 775 N N . ALA A 1 98 ? -1.775 3.888 10.621 1.00 87.44 98 ALA A N 1
ATOM 776 C CA . ALA A 1 98 ? -1.366 2.813 11.519 1.00 87.44 98 ALA A CA 1
ATOM 777 C C . ALA A 1 98 ? -2.174 2.808 12.822 1.00 87.44 98 ALA A C 1
ATOM 779 O O . ALA A 1 98 ? -2.518 1.736 13.315 1.00 87.44 98 ALA A O 1
ATOM 780 N N . LEU A 1 99 ? -2.507 3.986 13.364 1.00 91.94 99 LEU A N 1
ATOM 781 C CA . LEU A 1 99 ? -3.374 4.093 14.534 1.00 91.94 99 LEU A CA 1
ATOM 782 C C . LEU A 1 99 ? -4.777 3.558 14.229 1.00 91.94 99 LEU A C 1
ATOM 784 O O . LEU A 1 99 ? -5.275 2.734 14.986 1.00 91.94 99 LEU A O 1
ATOM 788 N N . CYS A 1 100 ? -5.398 3.985 13.127 1.00 90.19 100 CYS A N 1
ATOM 789 C CA . CYS A 1 100 ? -6.748 3.549 12.763 1.00 90.19 100 CYS A CA 1
ATOM 790 C C . CYS A 1 100 ? -6.801 2.041 12.515 1.00 90.19 100 CYS A C 1
ATOM 792 O O . CYS A 1 100 ? -7.694 1.365 13.019 1.00 90.19 100 CYS A O 1
ATOM 794 N N . TYR A 1 101 ? -5.809 1.503 11.799 1.00 88.44 101 TYR A N 1
ATOM 795 C CA . TYR A 1 101 ? -5.684 0.062 11.616 1.00 88.44 101 TYR A CA 1
ATOM 796 C C . TYR A 1 101 ? -5.558 -0.656 12.959 1.00 88.44 101 TYR A C 1
ATOM 798 O O . TYR A 1 101 ? -6.232 -1.656 13.181 1.00 88.44 101 TYR A O 1
ATOM 806 N N . ARG A 1 102 ? -4.719 -0.141 13.865 1.00 88.81 102 ARG A N 1
ATOM 807 C CA . ARG A 1 102 ? -4.506 -0.758 15.173 1.00 88.81 102 ARG A CA 1
ATOM 808 C C . ARG A 1 102 ? -5.772 -0.751 16.023 1.00 88.81 102 ARG A C 1
ATOM 810 O O . ARG A 1 102 ? -6.089 -1.777 16.601 1.00 88.81 102 ARG A O 1
ATOM 817 N N . LEU A 1 103 ? -6.503 0.362 16.048 1.00 91.56 103 LEU A N 1
ATOM 818 C CA . LEU A 1 103 ? -7.777 0.468 16.760 1.00 91.56 103 LEU A CA 1
ATOM 819 C C . LEU A 1 103 ? -8.807 -0.526 16.215 1.00 91.56 103 LEU A C 1
ATOM 821 O O . LEU A 1 103 ? -9.424 -1.247 16.990 1.00 91.56 103 LEU A O 1
ATOM 825 N N . LEU A 1 104 ? -8.961 -0.604 14.890 1.00 90.19 104 LEU A N 1
ATOM 826 C CA . LEU A 1 104 ? -9.871 -1.565 14.262 1.00 90.19 104 LEU A CA 1
ATOM 827 C C . LEU A 1 104 ? -9.452 -3.013 14.540 1.00 90.19 104 LEU A C 1
ATOM 829 O O . LEU A 1 104 ? -10.305 -3.840 14.847 1.00 90.19 104 LEU A O 1
ATOM 833 N N . ALA A 1 105 ? -8.153 -3.312 14.465 1.00 86.75 105 ALA A N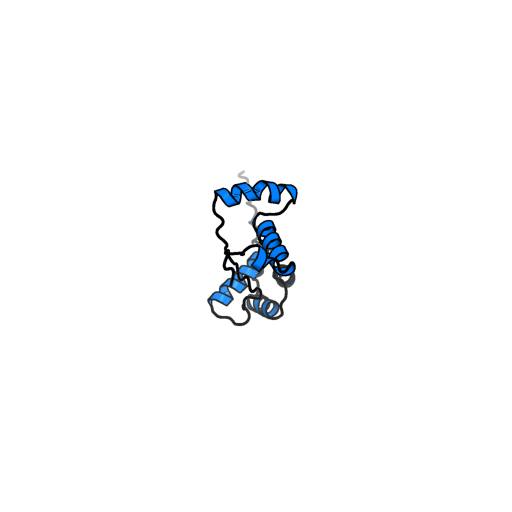 1
ATOM 834 C CA . ALA A 1 105 ? -7.622 -4.632 14.782 1.00 86.75 105 ALA A CA 1
ATOM 835 C C . ALA A 1 105 ? -7.899 -5.001 16.243 1.00 86.75 105 ALA A C 1
ATOM 837 O O . ALA A 1 105 ? -8.466 -6.056 16.486 1.00 86.75 105 ALA A O 1
ATOM 838 N N . ASP A 1 106 ? -7.597 -4.113 17.195 1.00 88.62 106 ASP A N 1
ATOM 839 C CA . ASP A 1 106 ? -7.823 -4.360 18.622 1.00 88.62 106 ASP A CA 1
ATOM 840 C C . ASP A 1 106 ? -9.330 -4.551 18.929 1.00 88.62 106 ASP A C 1
ATOM 842 O O . ASP A 1 106 ? -9.688 -5.415 19.728 1.00 88.62 106 ASP A O 1
ATOM 846 N N . VAL A 1 107 ? -10.234 -3.814 18.264 1.00 91.31 107 VAL A N 1
ATOM 847 C CA . VAL A 1 107 ? -11.697 -3.993 18.407 1.00 91.31 107 VAL A CA 1
ATOM 848 C C . VAL A 1 107 ? -12.162 -5.350 17.872 1.00 91.31 107 VAL A C 1
ATOM 850 O O . VAL A 1 107 ? -12.977 -6.018 18.511 1.00 91.31 107 VAL A O 1
ATOM 853 N N . VAL A 1 108 ? -11.657 -5.772 16.711 1.00 89.62 108 VAL A N 1
ATOM 854 C CA . VAL A 1 108 ? -12.025 -7.056 16.096 1.00 89.62 108 VAL A CA 1
ATOM 855 C C . VAL A 1 108 ? -11.426 -8.229 16.872 1.00 89.62 108 VAL A C 1
ATOM 857 O O . VAL A 1 108 ? -12.145 -9.159 17.225 1.00 89.62 108 VAL A O 1
ATOM 860 N N . GLU A 1 109 ? -10.131 -8.178 17.180 1.00 86.38 109 GLU A N 1
ATOM 861 C CA . GLU A 1 109 ? -9.412 -9.217 17.927 1.00 86.38 109 GLU A CA 1
ATOM 862 C C . GLU A 1 109 ? -9.935 -9.346 19.363 1.00 86.38 109 GLU A C 1
ATOM 864 O O . GLU A 1 109 ? -10.006 -10.450 19.899 1.00 86.38 109 GLU A O 1
ATOM 869 N N . GLY A 1 110 ? -10.364 -8.235 19.968 1.00 86.44 110 GLY A N 1
ATOM 870 C CA . GLY A 1 110 ? -10.997 -8.211 21.284 1.00 86.44 110 GLY A CA 1
ATOM 871 C C . GLY A 1 110 ? -12.467 -8.642 21.301 1.00 86.44 110 GLY A C 1
ATOM 872 O O . GLY A 1 110 ? -13.074 -8.623 22.368 1.00 86.44 110 GLY A O 1
ATOM 873 N N . ASN A 1 111 ? -13.058 -9.000 20.152 1.00 88.12 111 ASN A N 1
ATOM 874 C CA . ASN A 1 111 ? -14.490 -9.290 20.005 1.00 88.12 111 ASN A CA 1
ATOM 875 C C . ASN A 1 111 ? -15.398 -8.165 20.556 1.00 88.12 111 ASN A C 1
ATOM 877 O O . ASN A 1 111 ? -16.476 -8.412 21.094 1.00 88.12 111 ASN A O 1
ATOM 881 N N . LEU A 1 112 ? -14.948 -6.911 20.430 1.00 89.44 112 LEU A N 1
ATOM 882 C CA . LEU A 1 112 ? -15.633 -5.720 20.942 1.00 89.44 112 LEU A CA 1
ATOM 883 C C . LEU A 1 112 ? -16.551 -5.074 19.902 1.00 89.44 112 LEU A C 1
ATOM 885 O O . LEU A 1 112 ? -17.170 -4.057 20.192 1.00 89.44 112 LEU A O 1
ATOM 889 N N . VAL A 1 113 ? -16.653 -5.644 18.699 1.00 90.25 113 VAL A N 1
ATOM 890 C CA . VAL A 1 113 ? -17.433 -5.068 17.592 1.00 90.25 113 VAL A CA 1
ATOM 891 C C . VAL A 1 113 ? -18.871 -4.783 18.021 1.00 90.25 113 VAL A C 1
ATOM 893 O O . VAL A 1 113 ? -19.316 -3.652 17.890 1.00 90.25 113 VAL A O 1
ATOM 896 N N . ASN A 1 114 ? -19.560 -5.756 18.622 1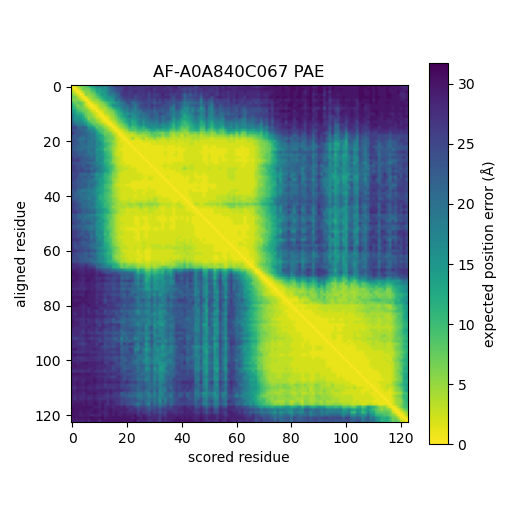.00 88.12 114 ASN A N 1
ATOM 897 C CA . ASN A 1 114 ? -20.946 -5.574 19.068 1.00 88.12 114 ASN A CA 1
ATOM 898 C C . ASN A 1 114 ? -21.077 -4.620 20.264 1.00 88.12 114 ASN A C 1
ATOM 900 O O . ASN A 1 114 ? -22.127 -4.029 20.447 1.00 88.12 114 ASN A O 1
ATOM 904 N N . ALA A 1 115 ? -20.029 -4.471 21.078 1.00 86.69 115 ALA A N 1
ATOM 905 C CA . ALA A 1 115 ? -20.033 -3.524 22.192 1.00 86.69 115 ALA A CA 1
ATOM 906 C C . ALA A 1 115 ? -19.818 -2.078 21.714 1.00 86.69 115 ALA A C 1
ATOM 908 O O . ALA A 1 115 ? -20.323 -1.140 22.319 1.00 86.69 115 ALA A O 1
ATOM 909 N N . VAL A 1 116 ? -19.049 -1.893 20.635 1.00 86.62 116 VAL A N 1
ATOM 910 C CA . VAL A 1 116 ? -18.823 -0.586 19.999 1.00 86.62 116 VAL A CA 1
ATOM 911 C C . VAL A 1 116 ? -20.011 -0.188 19.123 1.00 86.62 116 VAL A C 1
ATOM 913 O O . VAL A 1 116 ? -20.367 0.985 19.083 1.00 86.62 116 VAL A O 1
ATOM 916 N N . LEU A 1 117 ? -20.605 -1.159 18.428 1.00 86.06 117 LEU A N 1
ATOM 917 C CA . LEU A 1 117 ? -21.794 -1.013 17.587 1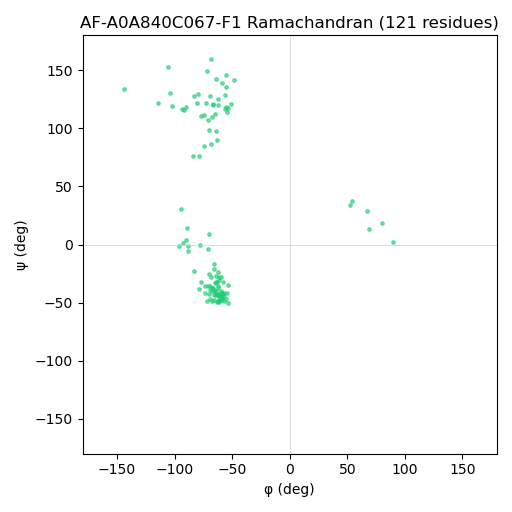.00 86.06 117 LEU A CA 1
ATOM 918 C C . LEU A 1 117 ? -23.073 -1.352 18.355 1.00 86.06 117 LEU A C 1
ATOM 920 O O . LEU A 1 117 ? -23.993 -1.915 17.772 1.00 86.06 117 LEU A O 1
ATOM 924 N N . ASP A 1 118 ? -23.117 -1.125 19.669 1.00 78.25 118 ASP A N 1
ATOM 925 C CA . ASP A 1 118 ? -24.360 -1.330 20.408 1.00 78.25 118 ASP A CA 1
ATOM 926 C C . ASP A 1 118 ? -25.363 -0.260 19.957 1.00 78.25 118 ASP A C 1
ATOM 928 O O . ASP A 1 118 ? -25.466 0.830 20.518 1.00 78.25 118 ASP A O 1
ATOM 932 N N . ASP A 1 119 ? -26.070 -0.575 18.874 1.00 65.81 119 ASP A N 1
ATOM 933 C CA . ASP A 1 119 ? -27.052 0.267 18.204 1.00 65.81 119 ASP A CA 1
ATOM 934 C C . ASP A 1 119 ? -28.331 0.424 19.057 1.00 65.81 119 ASP A C 1
ATOM 936 O O . ASP A 1 119 ? -29.352 0.923 18.582 1.00 65.81 119 ASP A O 1
ATOM 940 N N . GLY A 1 120 ? -28.316 -0.042 20.314 1.00 56.28 120 GLY A N 1
ATOM 941 C CA . GLY A 1 120 ? -29.455 -0.006 21.225 1.00 56.28 120 GLY A CA 1
ATOM 942 C C . GLY A 1 120 ? -30.593 -0.938 20.811 1.00 56.28 120 GLY A C 1
ATOM 943 O O . GLY A 1 120 ? -31.697 -0.830 21.348 1.00 56.28 120 GLY A O 1
ATOM 944 N N . VAL A 1 121 ? -30.358 -1.861 19.872 1.00 60.09 121 VAL A N 1
ATOM 945 C CA . VAL A 1 121 ? -31.353 -2.852 19.448 1.00 60.09 121 VAL A CA 1
ATOM 946 C C . VAL A 1 121 ? -31.395 -3.969 20.490 1.00 60.09 121 VAL A C 1
ATOM 948 O O . VAL A 1 121 ? -30.858 -5.057 20.306 1.00 60.09 121 VAL A O 1
ATOM 951 N N . SER A 1 122 ? -32.028 -3.674 21.625 1.00 51.38 122 SER A N 1
ATOM 952 C CA . SER A 1 122 ? -32.489 -4.706 22.550 1.00 51.38 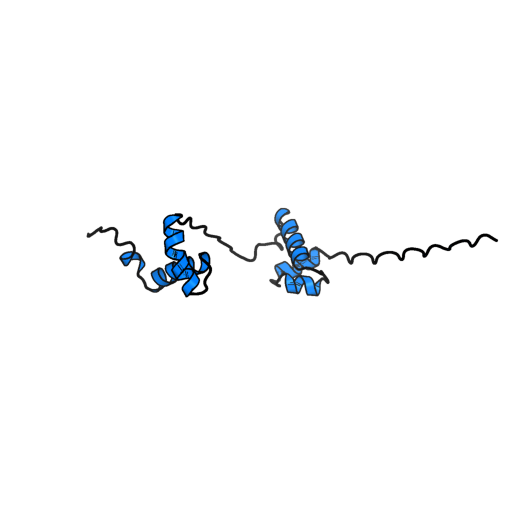122 SER A CA 1
ATOM 953 C C . SER A 1 122 ? -33.567 -5.525 21.836 1.00 51.38 122 SER A C 1
ATOM 955 O O . SER A 1 122 ? -34.626 -4.990 21.509 1.00 51.38 122 SER A O 1
ATOM 957 N N . THR A 1 123 ? -33.270 -6.791 21.539 1.00 53.78 123 THR A N 1
ATOM 958 C CA . THR A 1 123 ? -34.282 -7.803 21.188 1.00 53.78 123 THR A CA 1
ATOM 959 C C . THR A 1 123 ? -35.250 -8.034 22.332 1.00 53.78 123 THR A C 1
ATOM 961 O O . THR A 1 123 ? -34.756 -8.090 23.483 1.00 53.78 123 THR A O 1
#

Foldseek 3Di:
DDDDPDDDDPDPDPDPPDQDLVQLLVVQLVPDQLVVSCVVRVNPDSVVSVVSLVVCVVVVNPSSDDPDPPPPDDDDDPPVRVVVCVVVCVVVVHDPVRSVVVVVCCCVVVVVVCVVPVVVPDD

Radius of gyration: 27.19 Å; Cα contacts (8 Å, |Δi|>4): 66; chains: 1; bounding box: 88×48×57 Å

Mean predicted aligned error: 15.01 Å

Organism: NCBI:txid1348468

pLDDT: mean 83.04, std 14.09, range [43.19, 97.12]

Nearest PDB structures (foldseek):
  7aju-assembly1_DN  TM=2.632E-01  e=2.221E+00  Saccharomyces cerevisiae S288C
  9fmd-assembly1_L  TM=3.307E-01  e=4.707E+00  Homo sapiens
  3c1q-assembly1_A  TM=2.266E-01  e=4.443E+00  unclassified